Protein AF-A0A8S4G6N5-F1 (afdb_monomer_lite)

pLDDT: mean 89.0, std 8.82, range [39.28, 97.5]

Secondary structure (DSSP, 8-state):
-HHHHHHHHHHHHHHHHHHHHHHHHHHHHHHTT-EEE-TTSS---EEES-THHHHHHHHHHHHHHHHHHHHHHHHH-SSS--HHHHHHHHHHHHHHHHHHHHHHHHHHHT--HHHHHHHHHHHTHHHHHHHHHHT---EEEPPGGGHHHH-SEEE--TT--

Radius of gyration: 21.23 Å; chains: 1; bounding box: 50×46×53 Å

InterPro domains:
  IPR000715 Glycosyl transferase, family 4 [PF00953] (90-150)
  IPR033895 UDP-GlcNAc-dolichyl-phosphate GlcNAc phosphotransferase [PTHR10571] (2-158)

Sequence (161 aa):
MWSILIVFVLSIVAYWFTDGLIPKLRDLFVKAGLFGVDLCKTSKSKVPEAIGVVSGCVFLVTSFLFIPIAFGNGLMDREHFPHNEFAELLAALLSICCMLLLGFADDVLDLRWRYKLLLPTIASLPLLVVYYVNFNSTSFAVPIQLREWLGTSVNIGRFNR

Organism: Plutella xylostella (NCBI:txid51655)

Structure (mmCIF, N/CA/C/O backbone):
data_AF-A0A8S4G6N5-F1
#
_entry.id   AF-A0A8S4G6N5-F1
#
loop_
_atom_site.group_PDB
_atom_site.id
_atom_site.type_symbol
_atom_site.label_atom_id
_atom_site.label_alt_id
_atom_site.label_comp_id
_atom_site.label_asym_id
_atom_site.label_entity_id
_atom_site.label_seq_id
_atom_site.pdbx_PDB_ins_code
_atom_site.Cartn_x
_atom_site.Cartn_y
_atom_site.Cartn_z
_atom_site.occupancy
_atom_site.B_iso_or_equiv
_atom_site.auth_seq_id
_atom_site.auth_comp_id
_atom_site.auth_asym_id
_atom_site.auth_atom_id
_atom_site.pdbx_PDB_model_num
ATOM 1 N N . MET A 1 1 ? 0.601 -16.054 -18.745 1.00 66.06 1 MET A N 1
ATOM 2 C CA . MET A 1 1 ? -0.783 -16.541 -18.514 1.00 66.06 1 MET A CA 1
ATOM 3 C C . MET A 1 1 ? -0.893 -17.367 -17.233 1.00 66.06 1 MET A C 1
ATOM 5 O O . MET A 1 1 ? -1.738 -17.045 -16.412 1.00 66.06 1 MET A O 1
ATOM 9 N N . TRP A 1 2 ? -0.006 -18.345 -16.998 1.00 84.56 2 TRP A N 1
ATOM 10 C CA . TRP A 1 2 ? 0.050 -19.109 -15.736 1.00 84.56 2 TRP A CA 1
ATOM 11 C C . TRP A 1 2 ? 0.243 -18.246 -14.481 1.00 84.56 2 TRP A C 1
ATOM 13 O O . TRP A 1 2 ? -0.469 -18.436 -13.502 1.00 84.56 2 TRP A O 1
ATOM 23 N N . SER A 1 3 ? 1.129 -17.247 -14.531 1.00 85.50 3 SER A N 1
ATOM 24 C CA . SER A 1 3 ? 1.336 -16.289 -13.436 1.00 85.50 3 SER A CA 1
ATOM 25 C C . SER A 1 3 ? 0.051 -15.559 -13.034 1.00 85.50 3 SER A C 1
ATOM 27 O O . SER A 1 3 ? -0.245 -15.452 -11.852 1.00 85.50 3 SER A O 1
ATOM 29 N N . ILE A 1 4 ? -0.756 -15.129 -14.007 1.00 89.00 4 ILE A N 1
ATOM 30 C CA . ILE A 1 4 ? -2.025 -14.423 -13.769 1.00 89.00 4 ILE A CA 1
ATOM 31 C C . ILE A 1 4 ? -3.035 -15.338 -13.068 1.00 89.00 4 ILE A C 1
ATOM 33 O O . ILE A 1 4 ? -3.699 -14.913 -12.127 1.00 89.00 4 ILE A O 1
ATOM 37 N N . LEU A 1 5 ? -3.125 -16.605 -13.488 1.00 93.12 5 LEU A N 1
ATOM 38 C CA . LEU A 1 5 ? -4.003 -17.586 -12.847 1.00 93.12 5 LEU A CA 1
ATOM 39 C C . LEU A 1 5 ? -3.579 -17.843 -11.395 1.00 93.12 5 LEU A C 1
ATOM 41 O O . LEU A 1 5 ? -4.428 -17.898 -10.509 1.00 93.12 5 LEU A O 1
ATOM 45 N N . ILE A 1 6 ? -2.273 -17.937 -11.139 1.00 91.94 6 ILE A N 1
ATOM 46 C CA . ILE A 1 6 ? -1.729 -18.097 -9.785 1.00 91.94 6 ILE A CA 1
ATOM 47 C C . ILE A 1 6 ? -2.061 -16.881 -8.917 1.00 91.94 6 ILE A C 1
ATOM 49 O O . ILE A 1 6 ? -2.545 -17.064 -7.802 1.00 91.94 6 ILE A O 1
ATOM 53 N N . VAL A 1 7 ? -1.864 -15.655 -9.422 1.00 93.62 7 VAL A N 1
ATOM 54 C CA . VAL A 1 7 ? -2.259 -14.429 -8.703 1.00 93.62 7 VAL A CA 1
ATOM 55 C C . VAL A 1 7 ? -3.745 -14.461 -8.384 1.00 93.62 7 VAL A C 1
ATOM 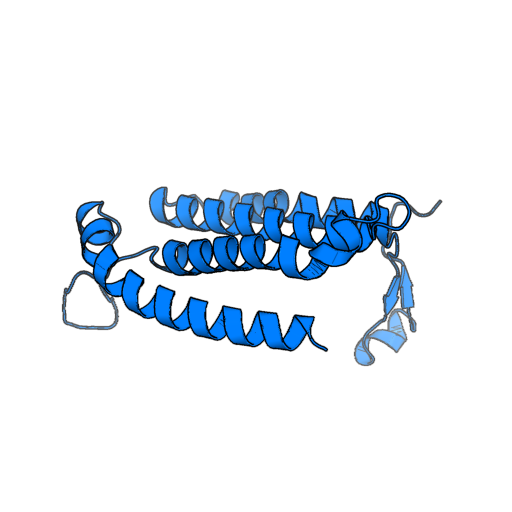57 O O . VAL A 1 7 ? -4.116 -14.214 -7.245 1.00 93.62 7 VAL A O 1
ATOM 60 N N . PHE A 1 8 ? -4.592 -14.819 -9.349 1.00 94.69 8 PHE A N 1
ATOM 61 C CA . PHE A 1 8 ? -6.036 -14.882 -9.147 1.00 94.69 8 PHE A CA 1
ATOM 62 C C . PHE A 1 8 ? -6.426 -15.861 -8.028 1.00 94.69 8 PHE A C 1
ATOM 64 O O . PHE A 1 8 ? -7.189 -15.504 -7.130 1.00 94.69 8 PHE A O 1
ATOM 71 N N . VAL A 1 9 ? -5.853 -17.069 -8.028 1.00 95.62 9 VAL A N 1
ATOM 72 C CA . VAL A 1 9 ? -6.085 -18.065 -6.970 1.00 95.62 9 VAL A CA 1
ATOM 73 C C . VAL A 1 9 ? -5.569 -17.564 -5.618 1.00 95.62 9 VAL A C 1
ATOM 75 O O . VAL A 1 9 ? -6.289 -17.646 -4.623 1.00 95.62 9 VAL A O 1
ATOM 78 N N . LEU A 1 10 ? -4.359 -16.998 -5.572 1.00 95.25 10 LEU A N 1
ATOM 79 C CA . LEU A 1 10 ? -3.790 -16.416 -4.354 1.00 95.25 10 LEU A CA 1
ATOM 80 C C . LEU A 1 10 ? -4.644 -15.262 -3.817 1.00 95.25 10 LEU A C 1
ATOM 82 O O . LEU A 1 10 ? -4.842 -15.176 -2.609 1.00 95.25 10 LEU A O 1
ATOM 86 N N . SER A 1 11 ? -5.197 -14.412 -4.684 1.00 95.69 11 SER A N 1
ATOM 87 C CA . SER A 1 11 ? -6.099 -13.325 -4.294 1.00 95.69 11 SER A CA 1
ATOM 88 C C . SER A 1 11 ? -7.403 -13.845 -3.692 1.00 95.69 11 SER A C 1
ATOM 90 O O . SER A 1 11 ? -7.868 -13.286 -2.700 1.00 95.69 11 SER A O 1
ATOM 92 N N . ILE A 1 12 ? -7.971 -14.933 -4.228 1.00 97.06 12 ILE A N 1
ATOM 93 C CA . ILE A 1 12 ? -9.143 -15.582 -3.621 1.00 97.06 12 ILE A CA 1
ATOM 94 C C . ILE A 1 12 ? -8.784 -16.088 -2.222 1.00 97.06 12 ILE A C 1
ATOM 96 O O . ILE A 1 12 ? -9.483 -15.777 -1.262 1.00 97.06 12 ILE A O 1
ATOM 100 N N . VAL A 1 13 ? -7.675 -16.817 -2.074 1.00 96.56 13 VAL A N 1
ATOM 101 C CA . VAL A 1 13 ? -7.230 -17.327 -0.764 1.00 96.56 13 VAL A CA 1
ATOM 102 C C . VAL A 1 13 ? -6.984 -16.183 0.228 1.00 96.56 13 VAL A C 1
ATOM 104 O O . VAL A 1 13 ? -7.440 -16.249 1.370 1.00 96.56 13 VAL A O 1
ATOM 107 N N . ALA A 1 14 ? -6.327 -15.109 -0.213 1.00 96.75 14 ALA A N 1
ATOM 108 C CA . ALA A 1 14 ? -6.078 -13.914 0.587 1.00 96.75 14 ALA A CA 1
ATOM 109 C C . ALA A 1 14 ? -7.375 -13.228 1.041 1.00 96.75 14 ALA A C 1
ATOM 111 O O . ALA A 1 14 ? -7.449 -12.760 2.179 1.00 96.75 14 ALA A O 1
ATOM 112 N N . TYR A 1 15 ? -8.409 -13.205 0.194 1.00 97.12 15 TYR A N 1
ATOM 113 C CA . TYR A 1 15 ? -9.731 -12.693 0.554 1.00 97.12 15 TYR A CA 1
ATOM 114 C C . TYR A 1 15 ? -10.347 -13.493 1.708 1.00 97.12 15 TYR A C 1
ATOM 116 O O . TYR A 1 15 ? -10.657 -12.910 2.746 1.00 97.12 15 TYR A O 1
ATOM 124 N N . TRP A 1 16 ? -10.439 -14.823 1.580 1.00 97.50 16 TRP A N 1
ATOM 125 C CA . TRP A 1 16 ? -10.984 -15.687 2.640 1.00 97.50 16 TRP A CA 1
ATOM 126 C C . TRP A 1 16 ? -10.196 -15.565 3.947 1.00 97.50 16 TRP A C 1
ATOM 128 O O . TRP A 1 16 ? -10.768 -15.548 5.038 1.00 97.50 16 TRP A O 1
ATOM 138 N N . PHE A 1 17 ? -8.872 -15.450 3.846 1.00 96.44 17 PHE A N 1
ATOM 139 C CA . PHE A 1 17 ? -8.010 -15.272 5.008 1.00 96.44 17 PHE A CA 1
ATOM 140 C C . PHE A 1 17 ? -8.244 -13.921 5.698 1.00 96.44 17 PHE A C 1
ATOM 142 O O . PHE A 1 17 ? -8.341 -13.860 6.923 1.00 96.44 17 PHE A O 1
ATOM 149 N N . THR A 1 18 ? -8.394 -12.846 4.920 1.00 96.62 18 THR A N 1
ATOM 150 C CA . THR A 1 18 ? -8.675 -11.499 5.437 1.00 96.62 18 THR A CA 1
ATOM 151 C C . THR A 1 18 ? -10.044 -11.438 6.113 1.00 96.62 18 THR A C 1
ATOM 153 O O . THR A 1 18 ? -10.139 -10.956 7.243 1.00 96.62 18 THR A O 1
ATOM 156 N N . ASP A 1 19 ? -11.080 -11.986 5.473 1.00 96.56 19 ASP A N 1
ATOM 157 C CA . ASP A 1 19 ? -12.445 -12.039 6.011 1.00 96.56 19 ASP A CA 1
ATOM 158 C C . ASP A 1 19 ? -12.510 -12.807 7.341 1.00 96.56 19 ASP A C 1
ATOM 160 O O . ASP A 1 19 ? -13.139 -12.363 8.299 1.00 96.56 19 ASP A O 1
ATOM 164 N N . GLY A 1 20 ? -11.756 -13.904 7.463 1.00 95.88 20 GLY A N 1
ATOM 165 C CA . GLY A 1 20 ? -11.648 -14.654 8.714 1.00 95.88 20 GLY A CA 1
ATOM 166 C C . GLY A 1 20 ? -10.804 -13.978 9.805 1.00 95.88 20 GLY A C 1
ATOM 167 O O . GLY A 1 20 ? -11.004 -14.266 10.990 1.00 95.88 20 GLY A O 1
ATOM 168 N N . LEU A 1 21 ? -9.849 -13.112 9.446 1.00 95.19 21 LEU A N 1
ATOM 169 C CA . LEU A 1 21 ? -8.949 -12.440 10.393 1.00 95.19 21 LEU A CA 1
ATOM 170 C C . LEU A 1 21 ? -9.538 -11.161 10.987 1.00 95.19 21 LEU A C 1
ATOM 172 O O . LEU A 1 21 ? -9.403 -10.943 12.193 1.00 95.19 21 LEU A O 1
ATOM 176 N N . ILE A 1 22 ? -10.195 -10.330 10.175 1.00 94.88 22 ILE A N 1
ATOM 177 C CA . ILE A 1 22 ? -10.788 -9.054 10.607 1.00 94.88 22 ILE A CA 1
ATOM 178 C C . ILE A 1 22 ? -11.649 -9.195 11.882 1.00 94.88 22 ILE A C 1
ATOM 180 O O . ILE A 1 22 ? -11.383 -8.480 12.854 1.00 94.88 22 ILE A O 1
ATOM 184 N N . PRO A 1 23 ? -12.634 -10.114 11.962 1.00 93.94 23 PRO A N 1
ATOM 185 C CA . PRO A 1 23 ? -13.472 -10.243 13.151 1.00 93.94 23 PRO A CA 1
ATOM 186 C C . PRO A 1 23 ? -12.696 -10.772 14.363 1.00 93.94 23 PRO A C 1
ATOM 188 O O . PRO A 1 23 ? -12.986 -10.364 15.483 1.00 93.94 23 PRO A O 1
ATOM 191 N N . LYS A 1 24 ? -11.686 -11.630 14.159 1.00 94.56 24 LYS A N 1
ATOM 192 C CA . LYS A 1 24 ? -10.855 -12.178 15.249 1.00 94.56 24 LYS A CA 1
ATOM 193 C C . LYS A 1 24 ? -9.949 -11.119 15.872 1.00 94.56 24 LYS A C 1
ATOM 195 O O . LYS A 1 24 ? -9.675 -11.172 17.067 1.00 94.56 24 LYS A O 1
ATOM 200 N N . LEU A 1 25 ? -9.470 -10.176 15.063 1.00 92.81 25 LEU A N 1
ATOM 201 C CA . LEU A 1 25 ? -8.559 -9.126 15.512 1.00 92.81 25 LEU A CA 1
ATOM 202 C C . LEU A 1 25 ? -9.292 -7.889 16.038 1.00 92.81 25 LEU A C 1
ATOM 204 O O . LEU A 1 25 ? -8.701 -7.144 16.814 1.00 92.81 25 LEU A O 1
ATOM 208 N N . ARG A 1 26 ? -10.574 -7.690 15.700 1.00 90.81 26 ARG A N 1
ATOM 209 C CA . ARG A 1 26 ? -11.394 -6.548 16.152 1.00 90.81 26 ARG A CA 1
ATOM 210 C C . ARG A 1 26 ? -11.225 -6.225 17.639 1.00 90.81 26 ARG A C 1
ATOM 212 O O . ARG A 1 26 ? -11.002 -5.068 17.987 1.00 90.81 26 ARG A O 1
ATOM 219 N N . ASP A 1 27 ? -11.324 -7.228 18.507 1.00 91.31 27 ASP A N 1
ATOM 220 C CA . ASP A 1 27 ? -11.272 -7.007 19.956 1.00 91.31 27 ASP A CA 1
ATOM 221 C C . ASP A 1 27 ? -9.902 -6.509 20.425 1.00 91.31 27 ASP A C 1
ATOM 223 O O . ASP A 1 27 ? -9.822 -5.782 21.415 1.00 91.31 27 ASP A O 1
ATOM 227 N N . LEU A 1 28 ? -8.822 -6.859 19.719 1.00 92.19 28 LEU A N 1
ATOM 228 C CA . LEU A 1 28 ? -7.475 -6.372 20.023 1.00 92.19 28 LEU A CA 1
ATOM 229 C C . LEU A 1 28 ? -7.349 -4.877 19.725 1.00 92.19 28 LEU A C 1
ATOM 231 O O . LEU A 1 28 ? -6.828 -4.148 20.563 1.00 92.19 28 LEU A O 1
ATOM 235 N N . PHE A 1 29 ? -7.882 -4.411 18.592 1.00 92.06 29 PHE A N 1
ATOM 236 C CA . PHE A 1 29 ? -7.871 -2.985 18.233 1.00 92.06 29 PHE A CA 1
ATOM 237 C C . PHE A 1 29 ? -8.689 -2.156 19.227 1.00 92.06 29 PHE A C 1
ATOM 239 O O . PHE A 1 29 ? -8.207 -1.150 19.743 1.00 92.06 29 PHE A O 1
ATOM 246 N N . VAL A 1 30 ? -9.878 -2.640 19.604 1.00 91.56 30 VAL A N 1
ATOM 247 C CA . VAL A 1 30 ? -10.707 -1.969 20.619 1.00 91.56 30 VAL A CA 1
ATOM 248 C C . VAL A 1 30 ? -10.002 -1.926 21.981 1.00 91.56 30 VAL A C 1
ATOM 250 O O . VAL A 1 30 ? -10.054 -0.899 22.659 1.00 91.56 30 VAL A O 1
ATOM 253 N N . LYS A 1 31 ? -9.319 -3.008 22.386 1.00 92.19 31 LYS A N 1
ATOM 254 C CA . LYS A 1 31 ? -8.523 -3.052 23.628 1.00 92.19 31 LYS A CA 1
ATOM 255 C C . LYS A 1 31 ? -7.307 -2.126 23.587 1.00 92.19 31 LYS A C 1
ATOM 257 O O . LYS A 1 31 ? -6.963 -1.558 24.617 1.00 92.19 31 LYS A O 1
ATOM 262 N N . ALA A 1 32 ? -6.688 -1.960 22.421 1.00 90.19 32 ALA A N 1
ATOM 263 C CA . ALA A 1 32 ? -5.561 -1.054 22.207 1.00 90.19 32 ALA A CA 1
ATOM 264 C C . ALA A 1 32 ? -5.966 0.431 22.176 1.00 90.19 32 ALA A C 1
ATOM 266 O O . ALA A 1 32 ? -5.103 1.293 22.056 1.00 90.19 32 ALA A O 1
ATOM 267 N N . GLY A 1 33 ? -7.263 0.743 22.283 1.00 89.69 33 GLY A N 1
ATOM 268 C CA . GLY A 1 33 ? -7.767 2.113 22.198 1.00 89.69 33 GLY A CA 1
ATOM 269 C C . GLY A 1 33 ? -7.959 2.622 20.768 1.00 89.69 33 GLY A C 1
ATOM 270 O O . GLY A 1 33 ? -8.409 3.747 20.600 1.00 89.69 33 GLY A O 1
ATOM 271 N N . LEU A 1 34 ? -7.691 1.790 19.756 1.00 90.69 34 LEU A N 1
ATOM 272 C CA . LEU A 1 34 ? -7.903 2.097 18.341 1.00 90.69 34 LEU A CA 1
ATOM 273 C C . LEU A 1 34 ? -9.360 1.809 17.975 1.00 90.69 34 LEU A C 1
ATOM 275 O O . LEU A 1 34 ? -9.700 0.750 17.434 1.00 90.69 34 LEU A O 1
ATOM 279 N N . PHE A 1 35 ? -10.249 2.723 18.350 1.00 92.81 35 PHE A N 1
ATOM 280 C CA . PHE A 1 35 ? -11.664 2.638 18.017 1.00 92.81 35 PHE A CA 1
ATOM 281 C C . PHE A 1 35 ? -12.287 4.020 17.813 1.00 92.81 35 PHE A C 1
ATOM 283 O O . PHE A 1 35 ? -12.037 4.952 18.574 1.00 92.81 35 PHE A O 1
ATOM 290 N N . GLY A 1 36 ? -13.216 4.090 16.866 1.00 90.94 36 GLY A N 1
ATOM 291 C CA . GLY A 1 36 ? -14.072 5.242 16.619 1.00 90.94 36 GLY A CA 1
ATOM 292 C C . GLY A 1 36 ? -15.526 4.983 17.015 1.00 90.94 36 GLY A C 1
ATOM 293 O O . GLY A 1 36 ? -15.955 3.846 17.252 1.00 90.94 36 GLY A O 1
ATOM 294 N N . VAL A 1 37 ? -16.312 6.057 17.076 1.00 92.31 37 VAL A N 1
ATOM 295 C CA . VAL A 1 37 ? -17.778 5.995 17.143 1.00 92.31 37 VAL A CA 1
ATOM 296 C C . VAL A 1 37 ? -18.325 6.475 15.807 1.00 92.31 37 VAL A C 1
ATOM 298 O O . VAL A 1 37 ? -17.884 7.492 15.281 1.00 92.31 37 VAL A O 1
ATOM 301 N N . ASP A 1 38 ? -19.298 5.749 15.267 1.00 92.12 38 ASP A N 1
ATOM 302 C CA . ASP A 1 38 ? -19.984 6.142 14.039 1.00 92.12 38 ASP A CA 1
ATOM 303 C C . ASP A 1 38 ? -20.797 7.427 14.282 1.00 92.12 38 ASP A C 1
ATOM 305 O O . ASP A 1 38 ? -21.842 7.400 14.933 1.00 92.12 38 ASP A O 1
ATOM 309 N N . LEU A 1 39 ? -20.299 8.561 13.776 1.00 91.00 39 LEU A N 1
ATOM 310 C CA . LEU A 1 39 ? -20.910 9.885 13.953 1.00 91.00 39 LEU A CA 1
ATOM 311 C C . LEU A 1 39 ? -22.258 10.023 13.229 1.00 91.00 39 LEU A C 1
ATOM 313 O O . LEU A 1 39 ? -23.048 10.904 13.567 1.00 91.00 39 LEU A O 1
ATOM 317 N N . CYS A 1 40 ? -22.531 9.162 12.247 1.00 92.81 40 CYS A N 1
ATOM 318 C CA . CYS A 1 40 ? -23.764 9.185 11.465 1.00 92.81 40 CYS A CA 1
ATOM 319 C C . CYS A 1 40 ? -24.876 8.325 12.085 1.00 92.81 40 CYS A C 1
ATOM 321 O O . CYS A 1 40 ? -25.981 8.278 11.541 1.00 92.81 40 CYS A O 1
ATOM 323 N N . LYS A 1 41 ? -24.618 7.646 13.210 1.00 92.19 41 LYS A N 1
ATOM 324 C CA . LYS A 1 41 ? -25.601 6.802 13.900 1.00 92.19 41 LYS A CA 1
ATOM 325 C C . LYS A 1 41 ? -25.823 7.263 15.334 1.00 92.19 41 LYS A C 1
ATOM 327 O O . LYS A 1 41 ? -24.911 7.672 16.040 1.00 92.19 41 LYS A O 1
ATOM 332 N N . THR A 1 42 ? -27.058 7.114 15.811 1.00 90.00 42 THR A N 1
ATOM 333 C CA . THR A 1 42 ? -27.412 7.389 17.215 1.00 90.00 42 THR A CA 1
ATOM 334 C C . THR A 1 42 ? -26.771 6.377 18.176 1.00 90.00 42 THR A C 1
ATOM 336 O O . THR A 1 42 ? -26.572 6.665 19.356 1.00 90.00 42 THR A O 1
ATOM 339 N N . SER A 1 43 ? -26.430 5.182 17.682 1.00 90.12 43 SER A N 1
ATOM 340 C CA . SER A 1 43 ? -25.753 4.143 18.455 1.00 90.12 43 SER A CA 1
ATOM 341 C C . SER A 1 43 ? -24.301 4.524 18.749 1.00 90.12 43 SER A C 1
ATOM 343 O O . SER A 1 43 ? -23.491 4.639 17.834 1.00 90.12 43 SER A O 1
ATOM 345 N N . LYS A 1 44 ? -23.926 4.598 20.030 1.00 86.12 44 LYS A N 1
ATOM 346 C CA . LYS A 1 44 ? -22.539 4.853 20.465 1.00 86.12 44 LYS A CA 1
ATOM 347 C C . LYS A 1 44 ? -21.676 3.583 20.532 1.00 86.12 44 LYS A C 1
ATOM 349 O O . LYS A 1 44 ? -20.851 3.432 21.432 1.00 86.12 44 LYS A O 1
ATOM 354 N N . SER A 1 45 ? -21.897 2.629 19.626 1.00 89.75 45 SER A N 1
ATOM 355 C CA . SER A 1 45 ? -21.112 1.391 19.587 1.00 89.75 45 SER A CA 1
ATOM 356 C C . SER A 1 45 ? -19.684 1.678 19.129 1.00 89.75 45 SER A C 1
ATOM 358 O O . SER A 1 45 ? -19.492 2.353 18.120 1.00 89.75 45 SER A O 1
ATOM 360 N N . LYS A 1 46 ? -18.694 1.122 19.835 1.00 90.25 46 LYS A N 1
ATOM 361 C CA . LYS A 1 46 ? -17.282 1.224 19.452 1.00 90.25 46 LYS A CA 1
ATOM 362 C C . LYS A 1 46 ? -17.003 0.371 18.215 1.00 90.25 46 LYS A C 1
ATOM 364 O O . LYS A 1 46 ? -17.275 -0.839 18.210 1.00 90.25 46 LYS A O 1
ATOM 369 N N . VAL A 1 47 ? -16.445 0.998 17.189 1.00 91.12 47 VAL A N 1
ATOM 370 C CA . VAL A 1 47 ? -16.012 0.348 15.952 1.00 91.12 47 VAL A CA 1
ATOM 371 C C . VAL A 1 47 ? -14.485 0.386 15.918 1.00 91.12 47 VAL A C 1
ATOM 373 O O . VAL A 1 47 ? -13.925 1.460 16.107 1.00 91.12 47 VAL A O 1
ATOM 376 N N . PRO A 1 48 ? -13.802 -0.756 15.740 1.00 92.88 48 PRO A N 1
ATOM 377 C CA . PRO A 1 48 ? -12.343 -0.781 15.639 1.00 92.88 48 PRO A CA 1
ATOM 378 C C . PRO A 1 48 ? -11.856 0.098 14.480 1.00 92.88 48 PRO A C 1
ATOM 380 O O . PRO A 1 48 ? -12.406 0.048 13.379 1.00 92.88 48 PRO A O 1
ATOM 383 N N . GLU A 1 49 ? -10.817 0.878 14.741 1.00 89.44 49 GLU A N 1
ATOM 384 C CA . GLU A 1 49 ? -10.164 1.760 13.774 1.00 89.44 49 GLU A CA 1
ATOM 385 C C . GLU A 1 49 ? -8.879 1.108 13.237 1.00 89.44 49 GLU A C 1
ATOM 387 O O . GLU A 1 49 ? -8.439 0.083 13.760 1.00 89.44 49 GLU A O 1
ATOM 392 N N . ALA A 1 50 ? -8.313 1.639 12.150 1.00 90.69 50 ALA A N 1
ATOM 393 C CA . ALA A 1 50 ? -7.071 1.158 11.531 1.00 90.69 50 ALA A CA 1
ATOM 394 C C . ALA A 1 50 ? -7.051 -0.327 11.082 1.00 90.69 50 ALA A C 1
ATOM 396 O O . ALA A 1 50 ? -5.989 -0.878 10.789 1.00 90.69 50 ALA A O 1
ATOM 397 N N . ILE A 1 51 ? -8.208 -0.998 10.952 1.00 93.75 51 ILE A N 1
ATOM 398 C CA . ILE A 1 51 ? -8.298 -2.410 10.507 1.00 93.75 51 ILE A CA 1
ATOM 399 C C . ILE A 1 51 ? -7.711 -2.638 9.106 1.00 93.75 51 ILE A C 1
ATOM 401 O O . ILE A 1 51 ? -7.306 -3.757 8.780 1.00 93.75 51 ILE A O 1
ATOM 405 N N . GLY A 1 52 ? -7.594 -1.584 8.291 1.00 93.88 52 GLY A N 1
ATOM 406 C CA . GLY A 1 52 ? -6.932 -1.638 6.987 1.00 93.88 52 GLY A CA 1
ATOM 407 C C . GLY A 1 52 ? -5.529 -2.256 7.046 1.00 93.88 52 GLY A C 1
ATOM 408 O O . GLY A 1 52 ? -5.154 -2.977 6.118 1.00 93.88 52 GLY A O 1
ATOM 409 N N . VAL A 1 53 ? -4.806 -2.098 8.165 1.00 94.81 53 VAL A N 1
ATOM 410 C CA . VAL A 1 53 ? -3.483 -2.714 8.371 1.00 94.81 53 VAL A CA 1
ATOM 411 C C . VAL A 1 53 ? -3.521 -4.242 8.258 1.00 94.81 53 VAL A C 1
ATOM 413 O O . VAL A 1 53 ? -2.593 -4.837 7.720 1.00 94.81 53 VAL A O 1
ATOM 416 N N . VAL A 1 54 ? -4.615 -4.891 8.677 1.00 95.12 54 VAL A N 1
ATOM 417 C CA . VAL A 1 54 ? -4.779 -6.350 8.573 1.00 95.12 54 VAL A CA 1
ATOM 418 C C . VAL A 1 54 ? -4.827 -6.762 7.106 1.00 95.12 54 VAL A C 1
ATOM 420 O O . VAL A 1 54 ? -4.058 -7.622 6.681 1.00 95.12 54 VAL A O 1
ATOM 423 N N . SER A 1 55 ? -5.682 -6.108 6.316 1.00 95.94 55 SER A N 1
ATOM 424 C CA . SER A 1 55 ? -5.792 -6.379 4.878 1.00 95.94 55 SER A CA 1
ATOM 425 C C . SER A 1 55 ? -4.496 -6.059 4.125 1.00 95.94 55 SER A C 1
ATOM 427 O O . SER A 1 55 ? -4.082 -6.819 3.252 1.00 95.94 55 SER A O 1
ATOM 429 N N . GLY A 1 56 ? -3.800 -4.990 4.521 1.00 96.31 56 GLY A N 1
ATOM 430 C CA . GLY A 1 56 ? -2.509 -4.614 3.960 1.00 96.31 56 GLY A CA 1
ATOM 431 C C . GLY A 1 56 ? -1.400 -5.616 4.268 1.00 96.31 56 GLY A C 1
ATOM 432 O O . GLY A 1 56 ? -0.644 -5.990 3.374 1.00 96.31 56 GLY A O 1
ATOM 433 N N . CYS A 1 57 ? -1.327 -6.122 5.500 1.00 95.81 57 CYS A N 1
ATOM 434 C CA . CYS A 1 57 ? -0.384 -7.181 5.854 1.00 95.81 57 CYS A CA 1
ATOM 435 C C . CYS A 1 57 ? -0.662 -8.466 5.067 1.00 95.81 57 CYS A C 1
ATOM 437 O O . CYS A 1 57 ? 0.278 -9.082 4.565 1.00 95.81 57 CYS A O 1
ATOM 439 N N . VAL A 1 58 ? -1.932 -8.856 4.900 1.00 96.88 58 VAL A N 1
ATOM 440 C CA . VAL A 1 58 ? -2.289 -10.018 4.070 1.00 96.88 58 VAL A CA 1
ATOM 441 C C . VAL A 1 58 ? -1.884 -9.792 2.611 1.00 96.88 58 VAL A C 1
ATOM 443 O O . VAL A 1 58 ? -1.319 -10.697 1.995 1.00 96.88 58 VAL A O 1
ATOM 446 N N . PHE A 1 59 ? -2.090 -8.589 2.070 1.00 96.75 59 PHE A N 1
ATOM 447 C CA . PHE A 1 59 ? -1.622 -8.217 0.733 1.00 96.75 59 PHE A CA 1
ATOM 448 C C . PHE A 1 59 ? -0.096 -8.346 0.590 1.00 96.75 59 PHE A C 1
ATOM 450 O O . PHE A 1 59 ? 0.377 -8.949 -0.378 1.00 96.75 59 PHE A O 1
ATOM 457 N N . LEU A 1 60 ? 0.679 -7.838 1.556 1.00 96.50 60 LEU A N 1
ATOM 458 C CA . LEU A 1 60 ? 2.144 -7.920 1.535 1.00 96.50 60 LEU A CA 1
ATOM 459 C C . LEU A 1 60 ? 2.628 -9.369 1.621 1.00 96.50 60 LEU A C 1
ATOM 461 O O . LEU A 1 60 ? 3.453 -9.781 0.811 1.00 96.50 60 LEU A O 1
ATOM 465 N N . VAL A 1 61 ? 2.077 -10.164 2.543 1.00 95.75 61 VAL A N 1
ATOM 466 C CA . VAL A 1 61 ? 2.413 -11.591 2.678 1.00 95.75 61 VAL A CA 1
ATOM 467 C C . VAL A 1 61 ? 2.094 -12.341 1.386 1.00 95.75 61 VAL A C 1
ATOM 469 O O . VAL A 1 61 ? 2.939 -13.073 0.877 1.00 95.75 61 VAL A O 1
ATOM 472 N N . THR A 1 62 ? 0.912 -12.117 0.813 1.00 95.69 62 THR A N 1
ATOM 473 C CA . THR A 1 62 ? 0.503 -12.750 -0.450 1.00 95.69 62 THR A CA 1
ATOM 474 C C . THR A 1 62 ? 1.435 -12.358 -1.596 1.00 95.69 62 THR A C 1
ATOM 476 O O . THR A 1 62 ? 1.846 -13.214 -2.377 1.00 95.69 62 THR A O 1
ATOM 479 N N . SER A 1 63 ? 1.830 -11.087 -1.667 1.00 94.50 63 SER A N 1
ATOM 480 C CA . SER A 1 63 ? 2.770 -10.602 -2.679 1.00 94.50 63 SER A CA 1
ATOM 481 C C . SER A 1 63 ? 4.165 -11.202 -2.501 1.00 94.50 63 SER A C 1
ATOM 483 O O . SER A 1 63 ? 4.767 -11.632 -3.481 1.00 94.50 63 SER A O 1
ATOM 485 N N . PHE A 1 64 ? 4.667 -11.319 -1.268 1.00 93.38 64 PHE A N 1
ATOM 486 C CA . PHE A 1 64 ? 5.950 -11.974 -0.998 1.00 93.38 64 PHE A CA 1
ATOM 487 C C . PHE A 1 64 ? 5.933 -13.465 -1.335 1.00 93.38 64 PHE A C 1
ATOM 489 O O . PHE A 1 64 ? 6.922 -13.970 -1.857 1.00 93.38 64 PHE A O 1
ATOM 496 N N . LEU A 1 65 ? 4.817 -14.159 -1.098 1.00 92.56 65 LEU A N 1
ATOM 497 C CA . LEU A 1 65 ? 4.638 -15.550 -1.527 1.00 92.56 65 LEU A CA 1
ATOM 498 C C . LEU A 1 65 ? 4.559 -15.677 -3.054 1.00 92.56 65 LEU A C 1
ATOM 500 O O . LEU A 1 65 ? 4.992 -16.686 -3.607 1.00 92.56 65 LEU A O 1
ATOM 504 N N . PHE A 1 66 ? 4.045 -14.657 -3.742 1.00 92.56 66 PHE A N 1
ATOM 505 C CA . PHE A 1 66 ? 3.965 -14.640 -5.199 1.00 92.56 66 PHE A CA 1
ATOM 506 C C . PHE A 1 66 ? 5.334 -14.466 -5.876 1.00 92.56 66 PHE A C 1
ATOM 508 O O . PHE A 1 66 ? 5.572 -15.103 -6.899 1.00 92.56 66 PHE A O 1
ATOM 515 N N . ILE A 1 67 ? 6.254 -13.677 -5.308 1.00 91.25 67 ILE A N 1
ATOM 516 C CA . ILE A 1 67 ? 7.596 -13.427 -5.877 1.00 91.25 67 ILE A CA 1
ATOM 517 C C . ILE A 1 67 ? 8.338 -14.717 -6.289 1.00 91.25 67 ILE A C 1
ATOM 519 O O . ILE A 1 67 ? 8.689 -14.841 -7.465 1.00 91.25 67 ILE A O 1
ATOM 523 N N . PRO A 1 68 ? 8.588 -15.696 -5.396 1.00 88.19 68 PRO A N 1
ATOM 524 C CA . PRO A 1 68 ? 9.326 -16.902 -5.764 1.00 88.19 68 PRO A CA 1
ATOM 525 C C . PRO A 1 68 ? 8.558 -17.777 -6.757 1.00 88.19 68 PRO A C 1
ATOM 527 O O . PRO A 1 68 ? 9.177 -18.538 -7.488 1.00 88.19 68 PRO A O 1
ATOM 530 N N . ILE A 1 69 ? 7.229 -17.670 -6.823 1.00 87.62 69 ILE A N 1
ATOM 531 C CA . ILE A 1 69 ? 6.421 -18.411 -7.797 1.00 87.62 69 ILE A CA 1
ATOM 532 C C . ILE A 1 69 ? 6.511 -17.753 -9.181 1.00 87.62 69 ILE A C 1
ATOM 534 O O . ILE A 1 69 ? 6.619 -18.446 -10.191 1.00 87.62 69 ILE A O 1
ATOM 538 N N . ALA A 1 70 ? 6.504 -16.420 -9.234 1.00 86.69 70 ALA A N 1
ATOM 539 C CA . ALA A 1 70 ? 6.605 -15.648 -10.468 1.00 86.69 70 ALA A CA 1
ATOM 540 C C . ALA A 1 70 ? 7.995 -15.759 -11.110 1.00 86.69 70 ALA A C 1
ATOM 542 O O . ALA A 1 70 ? 8.101 -15.961 -12.318 1.00 86.69 70 ALA A O 1
ATOM 543 N N . PHE A 1 71 ? 9.048 -15.673 -10.294 1.00 85.25 71 PHE A N 1
ATOM 544 C CA . PHE A 1 71 ? 10.439 -15.683 -10.752 1.00 85.25 71 PHE A CA 1
ATOM 545 C C . PHE A 1 71 ? 11.138 -17.039 -10.565 1.00 85.25 71 PHE A C 1
ATOM 547 O O . PHE A 1 71 ? 12.302 -17.165 -10.922 1.00 85.25 71 PHE A O 1
ATOM 554 N N . GLY A 1 72 ? 10.459 -18.064 -10.038 1.00 74.94 72 GLY A N 1
ATOM 555 C CA . GLY A 1 72 ? 11.056 -19.339 -9.608 1.00 74.94 72 GLY A CA 1
ATOM 556 C C . GLY A 1 72 ? 11.910 -20.049 -10.654 1.00 74.94 72 GLY A C 1
ATOM 557 O O . GLY A 1 72 ? 13.023 -20.471 -10.351 1.00 74.94 72 GLY A O 1
ATOM 558 N N . ASN A 1 73 ? 11.438 -20.110 -11.900 1.00 70.94 73 ASN A N 1
ATOM 559 C CA . ASN A 1 73 ? 12.212 -20.696 -12.999 1.00 70.94 73 ASN A CA 1
ATOM 560 C C . ASN A 1 73 ? 13.450 -19.850 -13.349 1.00 70.94 73 ASN A C 1
ATOM 562 O O . ASN A 1 73 ? 14.491 -20.403 -13.684 1.00 70.94 73 ASN A O 1
ATOM 566 N N . GLY A 1 74 ? 13.357 -18.522 -13.224 1.00 68.25 74 GLY A N 1
ATOM 567 C CA . GLY A 1 74 ? 14.480 -17.602 -13.421 1.00 68.25 74 GLY A CA 1
ATOM 568 C C . GLY A 1 74 ? 15.466 -17.588 -12.250 1.00 68.25 74 GLY A C 1
ATOM 569 O O . GLY A 1 74 ? 16.646 -17.358 -12.456 1.00 68.25 74 GLY A O 1
ATOM 570 N N . LEU A 1 75 ? 15.031 -17.888 -11.021 1.00 67.38 75 LEU A N 1
ATOM 571 C CA . LEU A 1 75 ? 15.921 -17.971 -9.852 1.00 67.38 75 LEU A CA 1
ATOM 572 C C . LEU A 1 75 ? 16.933 -19.125 -9.957 1.00 67.38 75 LEU A C 1
ATOM 574 O O . LEU A 1 75 ? 17.979 -19.079 -9.305 1.00 67.38 75 LEU A O 1
ATOM 578 N N . MET A 1 76 ? 16.627 -20.155 -10.753 1.00 69.44 76 MET A N 1
ATOM 579 C CA . MET A 1 76 ? 17.536 -21.277 -11.003 1.00 69.44 76 MET A CA 1
ATOM 580 C C . MET A 1 76 ? 18.582 -20.968 -12.082 1.00 69.44 76 MET A C 1
ATOM 582 O O . MET A 1 76 ? 19.690 -21.494 -11.996 1.00 69.44 76 MET A O 1
ATOM 586 N N . ASP A 1 77 ? 18.270 -20.094 -13.044 1.00 75.88 77 ASP A N 1
ATOM 587 C CA . ASP A 1 77 ? 19.201 -19.649 -14.085 1.00 75.88 77 ASP A CA 1
ATOM 588 C C . ASP A 1 77 ? 19.737 -18.243 -13.777 1.00 75.88 77 ASP A C 1
ATOM 590 O O . ASP A 1 77 ? 19.130 -17.221 -14.099 1.00 75.88 77 ASP A O 1
ATOM 594 N N . ARG A 1 78 ? 20.897 -18.195 -13.114 1.00 73.25 78 ARG A N 1
ATOM 595 C CA . ARG A 1 78 ? 21.495 -16.936 -12.648 1.00 73.25 78 ARG A CA 1
ATOM 596 C C . ARG A 1 78 ? 22.002 -16.037 -13.773 1.00 73.25 78 ARG A C 1
ATOM 598 O O . ARG A 1 78 ? 22.208 -14.856 -13.510 1.00 73.25 78 ARG A O 1
ATOM 605 N N . GLU A 1 79 ? 22.225 -16.559 -14.977 1.00 73.38 79 GLU A N 1
ATOM 606 C CA . GLU A 1 79 ? 22.794 -15.759 -16.068 1.00 73.38 79 GLU A CA 1
ATOM 607 C C . GLU A 1 79 ? 21.743 -14.913 -16.798 1.00 73.38 79 GLU A C 1
ATOM 609 O O . GLU A 1 79 ? 22.056 -13.816 -17.255 1.00 73.38 79 GLU A O 1
ATOM 614 N N . HIS A 1 80 ? 20.486 -15.365 -16.845 1.00 77.31 80 HIS A N 1
ATOM 615 C CA . HIS A 1 80 ? 19.400 -14.688 -17.569 1.00 77.31 80 HIS A CA 1
ATOM 616 C C . HIS A 1 80 ? 18.289 -14.163 -16.651 1.00 77.31 80 HIS A C 1
ATOM 618 O O . HIS A 1 80 ? 17.138 -14.015 -17.071 1.00 77.31 80 HIS A O 1
ATOM 624 N N . PHE A 1 81 ? 18.603 -13.876 -15.386 1.00 83.50 81 PHE A N 1
ATOM 625 C CA . PHE A 1 81 ? 17.599 -13.396 -14.442 1.00 83.50 81 PHE A CA 1
ATOM 626 C C . PHE A 1 81 ? 17.084 -11.989 -14.826 1.00 83.50 81 PHE A C 1
ATOM 628 O O . PHE A 1 81 ? 17.885 -11.068 -15.013 1.00 83.50 81 PHE A O 1
ATOM 635 N N . PRO A 1 82 ? 15.756 -11.766 -14.904 1.00 86.88 82 PRO A N 1
ATOM 636 C CA . PRO A 1 82 ? 15.172 -10.469 -15.251 1.00 86.88 82 PRO A CA 1
ATOM 637 C C . PRO A 1 82 ? 15.266 -9.477 -14.078 1.00 86.88 82 PRO A C 1
ATOM 639 O O . PRO A 1 82 ? 14.297 -9.217 -13.361 1.00 86.88 82 PRO A O 1
ATOM 642 N N . HIS A 1 83 ? 16.452 -8.897 -13.883 1.00 86.75 83 HIS A N 1
ATOM 643 C CA . HIS A 1 83 ? 16.736 -7.971 -12.782 1.00 86.75 83 HIS A CA 1
ATOM 644 C C . HIS A 1 83 ? 15.843 -6.721 -12.784 1.00 86.75 83 HIS A C 1
ATOM 646 O O . HIS A 1 83 ? 15.471 -6.251 -11.710 1.00 86.75 83 HIS A O 1
ATOM 652 N N . ASN A 1 84 ? 15.468 -6.209 -13.961 1.00 89.38 84 ASN A N 1
ATOM 653 C CA . ASN A 1 84 ? 14.662 -4.990 -14.081 1.00 89.38 84 ASN A CA 1
ATOM 654 C C . ASN A 1 84 ? 13.240 -5.195 -13.539 1.00 89.38 84 ASN A C 1
ATOM 656 O O . ASN A 1 84 ? 12.825 -4.469 -12.638 1.00 89.38 84 ASN A O 1
ATOM 660 N N . GLU A 1 85 ? 12.533 -6.232 -14.005 1.00 89.44 85 GLU A N 1
ATOM 661 C CA . GLU A 1 85 ? 11.168 -6.549 -13.551 1.00 89.44 85 GLU A CA 1
ATOM 662 C C . GLU A 1 85 ? 11.131 -6.905 -12.060 1.00 89.44 85 GLU A C 1
ATOM 664 O O . GLU A 1 85 ? 10.210 -6.532 -11.328 1.00 89.44 85 GLU A O 1
ATOM 669 N N . PHE A 1 86 ? 12.160 -7.608 -11.582 1.00 90.69 86 PHE A N 1
ATOM 670 C CA . PHE A 1 86 ? 12.283 -7.939 -10.170 1.00 90.69 86 PHE A CA 1
ATOM 671 C C . PHE A 1 86 ? 12.499 -6.690 -9.303 1.00 90.69 86 PHE A C 1
ATOM 673 O O . PHE A 1 86 ? 11.846 -6.537 -8.267 1.00 90.69 86 PHE A O 1
ATOM 680 N N . ALA A 1 87 ? 13.376 -5.774 -9.730 1.00 92.06 87 ALA A N 1
ATOM 681 C CA . ALA A 1 87 ? 13.608 -4.506 -9.042 1.00 92.06 87 ALA A CA 1
ATOM 682 C C . ALA A 1 87 ? 12.351 -3.620 -9.032 1.00 92.06 87 ALA A C 1
ATOM 684 O O . ALA A 1 87 ? 12.044 -3.016 -8.004 1.00 92.06 87 ALA A O 1
ATOM 685 N N . GLU A 1 88 ? 11.593 -3.589 -10.131 1.00 92.62 88 GLU A N 1
ATOM 686 C CA . GLU A 1 88 ? 10.303 -2.890 -10.224 1.00 92.62 88 GLU A CA 1
ATOM 687 C C . GLU A 1 88 ? 9.292 -3.424 -9.214 1.00 92.62 88 GLU A C 1
ATOM 689 O O . GLU A 1 88 ? 8.704 -2.645 -8.457 1.00 92.62 88 GLU A O 1
ATOM 694 N N . LEU A 1 89 ? 9.134 -4.749 -9.140 1.00 93.31 89 LEU A N 1
ATOM 695 C CA . LEU A 1 89 ? 8.212 -5.370 -8.194 1.00 93.31 89 LEU A CA 1
ATOM 696 C C . LEU A 1 89 ? 8.619 -5.097 -6.740 1.00 93.31 89 LEU A C 1
ATOM 698 O O . LEU A 1 89 ? 7.769 -4.750 -5.916 1.00 93.31 89 LEU A O 1
ATOM 702 N N . LEU A 1 90 ? 9.908 -5.220 -6.414 1.00 94.25 90 LEU A N 1
ATOM 703 C CA . LEU A 1 90 ? 10.404 -4.947 -5.064 1.00 94.25 90 LEU A CA 1
ATOM 704 C C . LEU A 1 90 ? 10.258 -3.475 -4.674 1.00 94.25 90 LEU A C 1
ATOM 706 O O . LEU A 1 90 ? 9.867 -3.189 -3.543 1.00 94.25 90 LEU A O 1
ATOM 710 N N . ALA A 1 91 ? 10.535 -2.540 -5.583 1.00 95.31 91 ALA A N 1
ATOM 711 C CA . ALA A 1 91 ? 10.374 -1.116 -5.310 1.00 95.31 91 ALA A CA 1
ATOM 712 C C . ALA A 1 91 ? 8.907 -0.726 -5.120 1.00 95.31 91 ALA A C 1
ATOM 714 O O . ALA A 1 91 ? 8.596 0.047 -4.209 1.00 95.31 91 ALA A O 1
ATOM 715 N N . ALA A 1 92 ? 8.000 -1.301 -5.916 1.00 95.44 92 ALA A N 1
ATOM 716 C CA . ALA A 1 92 ? 6.565 -1.128 -5.726 1.00 95.44 92 ALA A CA 1
ATOM 717 C C . ALA A 1 92 ? 6.115 -1.668 -4.357 1.00 95.44 92 ALA A C 1
ATOM 719 O O . ALA A 1 92 ? 5.440 -0.959 -3.610 1.00 95.44 92 ALA A O 1
ATOM 720 N N . LEU A 1 93 ? 6.541 -2.879 -3.980 1.00 95.81 93 LEU A N 1
ATOM 721 C CA . LEU A 1 93 ? 6.202 -3.470 -2.680 1.00 95.81 93 LEU A CA 1
ATOM 722 C C . LEU A 1 93 ? 6.792 -2.696 -1.504 1.00 95.81 93 LEU A C 1
ATOM 724 O O . LEU A 1 93 ? 6.109 -2.521 -0.496 1.00 95.81 93 LEU A O 1
ATOM 728 N N . LEU A 1 94 ? 8.023 -2.198 -1.627 1.00 95.62 94 LEU A N 1
ATOM 729 C CA . LEU A 1 94 ? 8.642 -1.354 -0.609 1.00 95.62 94 LEU A CA 1
ATOM 730 C C . LEU A 1 94 ? 7.854 -0.053 -0.431 1.00 95.62 94 LEU A C 1
ATOM 732 O O . LEU A 1 94 ? 7.554 0.323 0.699 1.00 95.62 94 LEU A O 1
ATOM 736 N N . SER A 1 95 ? 7.460 0.594 -1.530 1.00 95.81 95 SER A N 1
ATOM 737 C CA . SER A 1 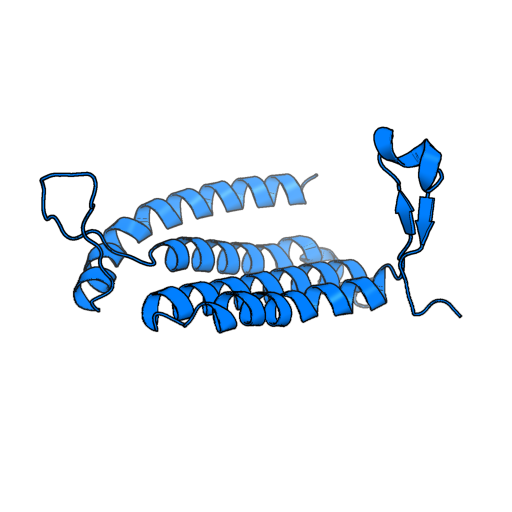95 ? 6.651 1.814 -1.481 1.00 95.81 95 SER A CA 1
ATOM 738 C C . SER A 1 95 ? 5.283 1.572 -0.829 1.00 95.81 95 SER A C 1
ATOM 740 O O . SER A 1 95 ? 4.883 2.323 0.063 1.00 95.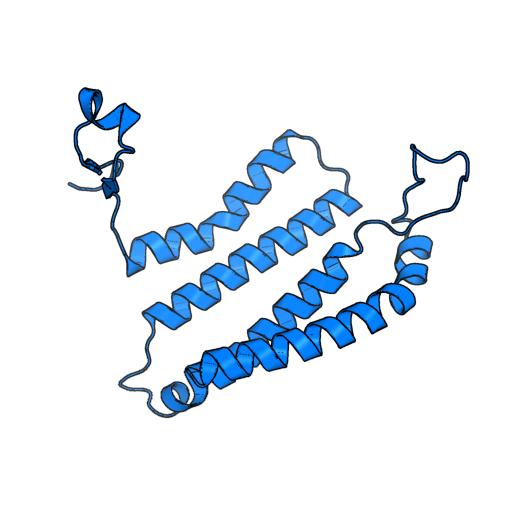81 95 SER A O 1
ATOM 742 N N . ILE A 1 96 ? 4.603 0.475 -1.188 1.00 96.06 96 ILE A N 1
ATOM 743 C CA . ILE A 1 96 ? 3.322 0.084 -0.577 1.00 96.06 96 ILE A CA 1
ATOM 744 C C . ILE A 1 96 ? 3.497 -0.242 0.911 1.00 96.06 96 ILE A C 1
ATOM 746 O O . ILE A 1 96 ? 2.690 0.197 1.726 1.00 96.06 96 ILE A O 1
ATOM 750 N N . CYS A 1 97 ? 4.554 -0.965 1.285 1.00 96.00 97 CYS A N 1
ATOM 751 C CA . CYS A 1 97 ? 4.870 -1.289 2.677 1.00 96.00 97 CYS A CA 1
ATOM 752 C C . CYS A 1 97 ? 5.104 -0.022 3.511 1.00 96.00 97 CYS A C 1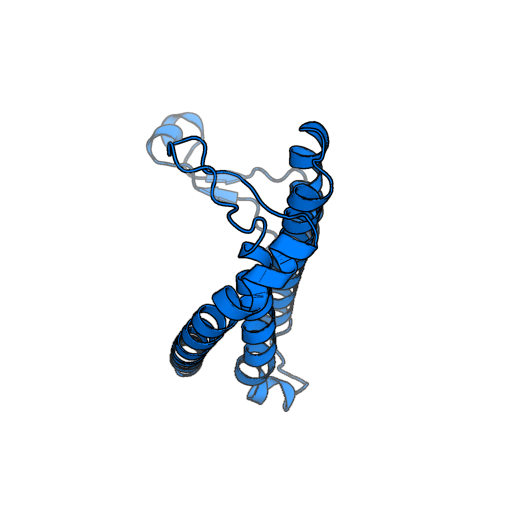
ATOM 754 O O . CYS A 1 97 ? 4.508 0.134 4.578 1.00 96.00 97 CYS A O 1
ATOM 756 N N . CYS A 1 98 ? 5.904 0.920 3.000 1.00 94.81 98 CYS A N 1
ATOM 757 C CA . CYS A 1 98 ? 6.119 2.212 3.644 1.00 94.81 98 CYS A CA 1
ATOM 758 C C . CYS A 1 98 ? 4.803 2.981 3.807 1.00 94.81 98 CYS A C 1
ATOM 760 O O . CYS A 1 98 ? 4.540 3.493 4.891 1.00 94.81 98 CYS A O 1
ATOM 762 N N . MET A 1 99 ? 3.952 3.029 2.777 1.00 94.75 99 MET A N 1
ATOM 763 C CA . MET A 1 99 ? 2.663 3.721 2.860 1.00 94.75 99 MET A CA 1
ATOM 764 C C . MET A 1 99 ? 1.699 3.048 3.849 1.00 94.75 99 MET A C 1
ATOM 766 O O . MET A 1 99 ? 1.002 3.743 4.581 1.00 94.75 99 MET A O 1
ATOM 770 N N . LEU A 1 100 ? 1.688 1.714 3.926 1.00 95.56 100 LEU A N 1
ATOM 771 C CA . LEU A 1 100 ? 0.899 0.964 4.910 1.00 95.56 100 LEU A CA 1
ATOM 772 C C . LEU A 1 100 ? 1.342 1.254 6.343 1.00 95.56 100 LEU A C 1
ATOM 774 O O . LEU A 1 100 ? 0.505 1.518 7.204 1.00 95.56 100 LEU A O 1
ATOM 778 N N . LEU A 1 101 ? 2.653 1.231 6.591 1.00 93.50 101 LEU A N 1
ATOM 779 C CA . LEU A 1 101 ? 3.214 1.523 7.906 1.00 93.50 101 LEU A CA 1
ATOM 780 C C . LEU A 1 101 ? 2.945 2.973 8.313 1.00 93.50 101 LEU A C 1
ATOM 782 O O . LEU A 1 101 ? 2.567 3.223 9.453 1.00 93.50 101 LEU A O 1
ATOM 786 N N . LEU A 1 102 ? 3.117 3.920 7.390 1.00 93.19 102 LEU A N 1
ATOM 787 C CA . LEU A 1 102 ? 2.883 5.340 7.650 1.00 93.19 102 LEU A CA 1
ATOM 788 C C . LEU A 1 102 ? 1.396 5.661 7.809 1.00 93.19 102 LEU A C 1
ATOM 790 O O . LEU A 1 102 ? 1.065 6.493 8.645 1.00 93.19 102 LEU A O 1
ATOM 794 N N . GLY A 1 103 ? 0.512 4.988 7.069 1.00 93.00 103 GLY A N 1
ATOM 795 C CA . GLY A 1 103 ? -0.936 5.087 7.256 1.00 93.00 103 GLY A CA 1
ATOM 796 C C . GLY A 1 103 ? -1.357 4.581 8.633 1.00 93.00 103 GLY A C 1
ATOM 797 O O . GLY A 1 103 ? -2.038 5.287 9.363 1.00 93.00 103 GLY A O 1
ATOM 798 N N . PHE A 1 104 ? -0.848 3.417 9.046 1.00 93.62 104 PHE A N 1
ATOM 799 C CA . PHE A 1 104 ? -1.090 2.908 10.396 1.00 93.62 104 PHE A CA 1
ATOM 800 C C . PHE A 1 104 ? -0.503 3.827 11.481 1.00 93.62 104 PHE A C 1
ATOM 802 O O . PHE A 1 104 ? -1.134 4.062 12.505 1.00 93.62 104 PHE A O 1
ATOM 809 N N . ALA A 1 105 ? 0.694 4.379 11.267 1.00 92.31 105 ALA A N 1
ATOM 810 C CA . ALA A 1 105 ? 1.291 5.332 12.197 1.00 92.31 105 ALA A CA 1
ATOM 811 C C . ALA A 1 105 ? 0.497 6.649 12.279 1.00 92.31 105 ALA A C 1
ATOM 813 O O . ALA A 1 105 ? 0.411 7.213 13.365 1.00 92.31 105 ALA A O 1
ATOM 814 N N . ASP A 1 106 ? -0.085 7.131 11.173 1.00 91.75 106 ASP A N 1
ATOM 815 C CA . ASP A 1 106 ? -0.981 8.298 11.163 1.00 91.75 106 ASP A CA 1
ATOM 816 C C . ASP A 1 106 ? -2.253 8.026 11.975 1.00 91.75 106 ASP A C 1
ATOM 818 O O . ASP A 1 106 ? -2.614 8.865 12.797 1.00 91.75 106 ASP A O 1
ATOM 822 N N . ASP A 1 107 ? -2.848 6.837 11.824 1.00 90.88 107 ASP A N 1
ATOM 823 C CA . ASP A 1 107 ? -4.030 6.415 12.590 1.00 90.88 107 ASP A CA 1
ATOM 824 C C . ASP A 1 107 ? -3.741 6.276 14.100 1.00 90.88 107 ASP A C 1
ATOM 826 O O . ASP A 1 107 ? -4.626 6.476 14.926 1.00 90.88 107 ASP A O 1
ATOM 830 N N . VAL A 1 108 ? -2.511 5.918 14.490 1.00 90.31 108 VAL A N 1
ATOM 831 C CA . VAL A 1 108 ? -2.128 5.742 15.908 1.00 90.31 108 VAL A CA 1
ATOM 832 C C . VAL A 1 108 ? -1.654 7.049 16.555 1.00 90.31 108 VAL A C 1
ATOM 834 O O . VAL A 1 108 ? -1.859 7.254 17.751 1.00 90.31 108 VAL A O 1
ATOM 837 N N . LEU A 1 109 ? -0.951 7.902 15.806 1.00 89.38 109 LEU A N 1
ATOM 838 C CA . LEU A 1 109 ? -0.255 9.080 16.342 1.00 89.38 109 LEU A CA 1
ATOM 839 C C . LEU A 1 109 ? -0.985 10.405 16.087 1.00 89.38 109 LEU A C 1
ATOM 841 O O . LEU A 1 109 ? -0.499 11.435 16.559 1.00 89.38 109 LEU A O 1
ATOM 845 N N . ASP A 1 110 ? -2.088 10.402 15.333 1.00 89.56 110 ASP A N 1
ATOM 846 C CA . ASP A 1 110 ? -2.850 11.597 14.949 1.00 89.56 110 ASP A CA 1
ATOM 847 C C . ASP A 1 110 ? -1.942 12.722 14.419 1.00 89.56 110 ASP A C 1
ATOM 849 O O . ASP A 1 110 ? -1.853 13.836 14.961 1.00 89.56 110 ASP A O 1
ATOM 853 N N . LEU A 1 111 ? -1.195 12.431 13.350 1.00 90.31 111 LEU A N 1
ATOM 854 C CA . LEU A 1 111 ? -0.180 13.359 12.858 1.00 90.31 111 LEU A CA 1
ATOM 855 C C . LEU A 1 111 ? -0.803 14.651 12.309 1.00 90.31 111 LEU A C 1
ATOM 857 O O . LEU A 1 111 ? -1.858 14.687 11.671 1.00 90.31 111 LEU A O 1
ATOM 861 N N . ARG A 1 112 ? -0.084 15.767 12.490 1.00 91.75 112 ARG A N 1
ATOM 862 C CA . ARG A 1 112 ? -0.477 17.065 11.916 1.00 91.75 112 ARG A CA 1
ATOM 863 C C . ARG A 1 112 ? -0.487 17.001 10.385 1.00 91.75 112 ARG A C 1
ATOM 865 O O . ARG A 1 112 ? 0.388 16.388 9.779 1.00 91.75 112 ARG A O 1
ATOM 872 N N . TRP A 1 113 ? -1.381 17.774 9.762 1.00 92.94 113 TRP A N 1
ATOM 873 C CA . TRP A 1 113 ? -1.582 17.840 8.302 1.00 92.94 113 TRP A CA 1
ATOM 874 C C . TRP A 1 113 ? -0.297 17.987 7.465 1.00 92.94 113 TRP A C 1
ATOM 876 O O . TRP A 1 113 ? -0.215 17.455 6.364 1.00 92.94 113 TRP A O 1
ATOM 886 N N . ARG A 1 114 ? 0.730 18.673 7.985 1.00 92.00 114 ARG A N 1
ATOM 887 C CA . ARG A 1 114 ? 2.021 18.850 7.296 1.00 92.00 114 ARG A CA 1
ATOM 888 C C . ARG A 1 114 ? 2.722 17.516 7.036 1.00 92.00 114 ARG A C 1
ATOM 890 O O . ARG A 1 114 ? 3.273 17.315 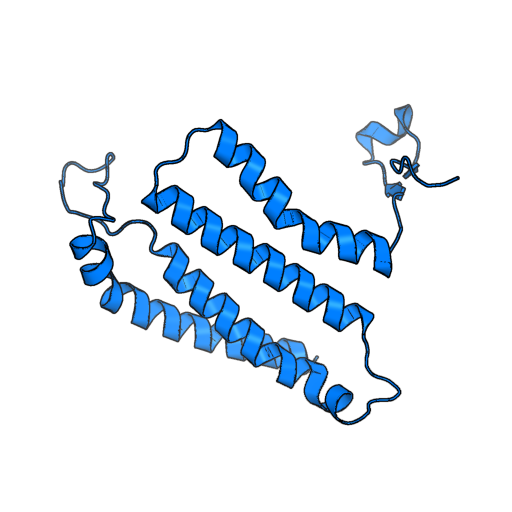5.961 1.00 92.00 114 ARG A O 1
ATOM 897 N N . TYR A 1 115 ? 2.682 16.604 8.004 1.00 89.38 115 TYR A N 1
ATOM 898 C CA . TYR A 1 115 ? 3.301 15.286 7.876 1.00 89.38 115 TYR A CA 1
ATOM 899 C C . TYR A 1 115 ? 2.496 14.382 6.948 1.00 89.38 115 TYR A C 1
ATOM 901 O O . TYR A 1 115 ? 3.093 13.630 6.188 1.00 89.38 115 TYR A O 1
ATOM 909 N N . LYS A 1 116 ? 1.169 14.543 6.895 1.00 89.38 116 LYS A N 1
ATOM 910 C CA . LYS A 1 116 ? 0.320 13.824 5.931 1.00 89.38 116 LYS A CA 1
ATOM 911 C C . LYS A 1 116 ? 0.688 14.127 4.471 1.00 89.38 116 LYS A C 1
ATOM 913 O O . LYS A 1 116 ? 0.460 13.294 3.607 1.00 89.38 116 LYS A O 1
ATOM 918 N N . LEU A 1 117 ? 1.301 15.285 4.197 1.00 90.19 117 LEU A N 1
ATOM 919 C CA . LEU A 1 117 ? 1.830 15.631 2.871 1.00 90.19 117 LEU A CA 1
ATOM 920 C C . LEU A 1 117 ? 3.273 15.150 2.648 1.00 90.19 117 LEU A C 1
ATOM 922 O O . LEU A 1 117 ? 3.621 14.760 1.538 1.00 90.19 117 LEU A O 1
ATOM 926 N N . LEU A 1 118 ? 4.120 15.184 3.680 1.00 91.00 118 LEU A N 1
ATOM 927 C CA . LEU A 1 118 ? 5.546 14.841 3.568 1.00 91.00 118 LEU A CA 1
ATOM 928 C C . LEU A 1 118 ? 5.821 13.332 3.610 1.00 91.00 118 LEU A C 1
ATOM 930 O O . LEU A 1 118 ? 6.767 12.851 2.997 1.00 91.00 118 LEU A O 1
ATOM 934 N N . LEU A 1 119 ? 5.024 12.570 4.350 1.00 90.56 119 LEU A N 1
ATOM 935 C CA . LEU A 1 119 ? 5.247 11.137 4.528 1.00 90.56 119 LEU A CA 1
ATOM 936 C C . LEU A 1 119 ? 5.017 10.331 3.233 1.00 90.56 119 LEU A C 1
ATOM 938 O O . LEU A 1 119 ? 5.879 9.513 2.900 1.00 90.56 119 LEU A O 1
ATOM 942 N N . PRO A 1 120 ? 3.958 10.588 2.436 1.00 91.00 120 PRO A N 1
ATOM 943 C CA . PRO A 1 120 ? 3.764 9.897 1.161 1.00 91.00 120 PRO A CA 1
ATOM 944 C C . PRO A 1 120 ? 4.839 10.222 0.120 1.00 91.00 120 PRO A C 1
ATOM 946 O O . PRO A 1 120 ? 5.205 9.354 -0.673 1.00 91.00 120 PRO A O 1
ATOM 949 N N . THR A 1 121 ? 5.387 11.445 0.118 1.00 91.44 121 THR A N 1
ATOM 950 C CA . THR A 1 121 ? 6.446 11.805 -0.839 1.00 91.44 121 THR A CA 1
ATOM 951 C C . THR A 1 121 ? 7.713 11.001 -0.572 1.00 91.44 121 THR A C 1
ATOM 953 O O . THR A 1 121 ? 8.271 10.432 -1.509 1.00 91.44 121 THR A O 1
ATOM 956 N N . ILE A 1 122 ? 8.104 10.846 0.698 1.00 90.75 122 ILE A N 1
ATOM 957 C CA . ILE A 1 122 ? 9.225 9.981 1.097 1.00 90.75 122 ILE A CA 1
ATOM 958 C C . ILE A 1 122 ? 8.930 8.511 0.762 1.00 90.75 122 ILE A C 1
ATOM 960 O O . ILE A 1 122 ? 9.790 7.828 0.206 1.00 90.75 122 ILE A O 1
ATOM 964 N N . ALA A 1 123 ? 7.713 8.028 1.029 1.00 90.88 123 ALA A N 1
ATOM 965 C CA . ALA A 1 123 ? 7.320 6.647 0.730 1.00 90.88 123 ALA A CA 1
ATOM 966 C C . ALA A 1 123 ? 7.338 6.313 -0.774 1.00 90.88 123 ALA A C 1
ATOM 968 O O . ALA A 1 123 ? 7.510 5.152 -1.145 1.00 90.88 123 ALA A O 1
ATOM 969 N N . SER A 1 124 ? 7.183 7.314 -1.648 1.00 92.69 124 SER A N 1
ATOM 970 C CA . SER A 1 124 ? 7.230 7.146 -3.108 1.00 92.69 124 SER A CA 1
ATOM 971 C C . SER A 1 124 ? 8.650 7.125 -3.701 1.00 92.69 124 SER A C 1
ATOM 973 O O . SER A 1 124 ? 8.824 6.739 -4.858 1.00 92.69 124 SER A O 1
ATOM 975 N N . LEU A 1 125 ? 9.682 7.482 -2.923 1.00 92.75 125 LEU A N 1
ATOM 976 C CA . LEU A 1 125 ? 11.070 7.551 -3.404 1.00 92.75 125 LEU A CA 1
ATOM 977 C C . LEU A 1 125 ? 11.613 6.239 -3.998 1.00 92.75 125 LEU A C 1
ATOM 979 O O . LEU A 1 125 ? 12.259 6.319 -5.043 1.00 92.75 125 LEU A O 1
ATOM 983 N N . PRO A 1 126 ? 11.364 5.041 -3.425 1.00 92.19 126 PRO A N 1
ATOM 984 C CA . PRO A 1 126 ? 11.834 3.790 -4.022 1.00 92.19 126 PRO A CA 1
ATOM 985 C C . PRO A 1 126 ? 11.336 3.594 -5.456 1.00 92.19 126 PRO A C 1
ATOM 987 O O .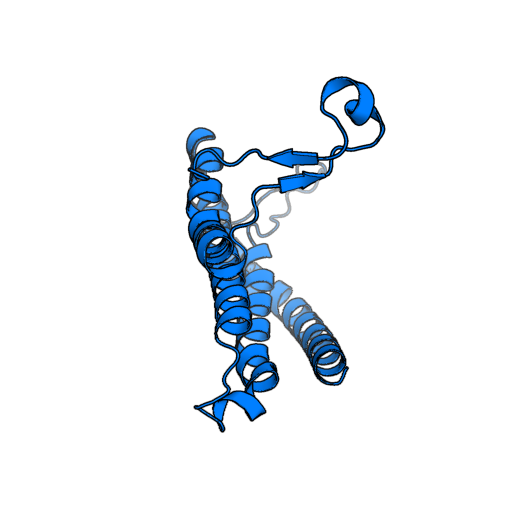 PRO A 1 126 ? 12.095 3.182 -6.331 1.00 92.19 126 PRO A O 1
ATOM 990 N N . LEU A 1 127 ? 10.073 3.951 -5.705 1.00 92.56 127 LEU A N 1
ATOM 991 C CA . LEU A 1 127 ? 9.454 3.858 -7.022 1.00 92.56 127 LEU A CA 1
ATOM 992 C C . LEU A 1 127 ? 10.103 4.850 -7.994 1.00 92.56 127 LEU A C 1
ATOM 994 O O . LEU A 1 127 ? 10.436 4.476 -9.115 1.00 92.56 127 LEU A O 1
ATOM 998 N N . LEU A 1 128 ? 10.355 6.085 -7.549 1.00 91.62 128 LEU A N 1
ATOM 999 C CA . LEU A 1 128 ? 11.030 7.102 -8.359 1.00 91.62 128 LEU A CA 1
ATOM 1000 C C . LEU A 1 128 ? 12.452 6.680 -8.761 1.00 91.62 128 LEU A C 1
ATOM 1002 O O . LEU A 1 128 ? 12.847 6.874 -9.910 1.00 91.62 128 LEU A O 1
ATOM 1006 N N . VAL A 1 129 ? 13.214 6.095 -7.833 1.00 92.38 129 VAL A N 1
ATOM 1007 C CA . VAL A 1 129 ? 14.585 5.631 -8.096 1.00 92.38 129 VAL A CA 1
ATOM 1008 C C . VAL A 1 129 ? 14.591 4.517 -9.140 1.00 92.38 129 VAL A C 1
ATOM 1010 O O . VAL A 1 129 ? 15.356 4.593 -10.099 1.00 92.38 129 VAL A O 1
ATOM 1013 N N . VAL A 1 130 ? 13.718 3.515 -9.009 1.00 93.38 130 VAL A N 1
ATOM 1014 C CA . VAL A 1 130 ? 13.653 2.427 -9.997 1.00 93.38 130 VAL A CA 1
ATOM 1015 C C . VAL A 1 130 ? 13.127 2.912 -11.344 1.00 93.38 130 VAL A C 1
ATOM 1017 O O . VAL A 1 130 ? 13.655 2.512 -12.378 1.00 93.38 130 VAL A O 1
ATOM 1020 N N . TYR A 1 131 ? 12.170 3.842 -11.358 1.00 90.69 131 TYR A N 1
ATOM 1021 C CA . TYR A 1 131 ? 11.713 4.466 -12.599 1.00 90.69 131 TYR A CA 1
ATOM 1022 C C . TYR A 1 131 ? 12.855 5.163 -13.352 1.00 90.69 131 TYR A C 1
ATOM 1024 O O . TYR A 1 131 ? 12.994 5.015 -14.570 1.00 90.69 131 TYR A O 1
ATOM 1032 N N . TYR A 1 132 ? 13.694 5.897 -12.617 1.00 89.19 132 TYR A N 1
ATOM 1033 C CA . TYR A 1 132 ? 14.858 6.576 -13.174 1.00 89.19 132 TYR A CA 1
ATOM 1034 C C . TYR A 1 132 ? 15.895 5.593 -13.733 1.00 89.19 132 TYR A C 1
ATOM 1036 O O . TYR A 1 132 ? 16.408 5.819 -14.825 1.00 89.19 132 TYR A O 1
ATOM 1044 N N . VAL A 1 133 ? 16.175 4.495 -13.022 1.00 88.81 133 VAL A N 1
ATOM 1045 C CA . VAL A 1 133 ? 17.177 3.497 -13.438 1.00 88.81 133 VAL A CA 1
ATOM 1046 C C . VAL A 1 133 ? 16.703 2.653 -14.628 1.00 88.81 133 VAL A C 1
ATOM 1048 O O . VAL A 1 133 ? 17.492 2.414 -15.539 1.00 88.81 133 VAL A O 1
ATOM 1051 N N . ASN A 1 134 ? 15.437 2.224 -14.649 1.00 88.25 134 ASN A N 1
ATOM 1052 C CA . ASN A 1 134 ? 14.959 1.252 -15.639 1.00 88.25 134 ASN A CA 1
ATOM 1053 C C . ASN A 1 134 ? 14.394 1.893 -16.913 1.00 88.25 134 ASN A C 1
ATOM 1055 O O . ASN A 1 134 ? 14.676 1.417 -18.010 1.00 88.25 134 ASN A O 1
ATOM 1059 N N . PHE A 1 135 ? 13.582 2.949 -16.789 1.00 83.88 135 PHE A N 1
ATOM 1060 C CA . PHE A 1 135 ? 12.866 3.527 -17.934 1.00 83.88 135 PHE A CA 1
ATOM 1061 C C . PHE A 1 135 ? 13.516 4.808 -18.448 1.00 83.88 135 PHE A C 1
ATOM 1063 O O . PHE A 1 135 ? 13.528 5.037 -19.657 1.00 83.88 135 PHE A O 1
ATOM 1070 N N . ASN A 1 136 ? 13.989 5.667 -17.536 1.00 82.31 136 ASN A N 1
ATOM 1071 C CA . ASN A 1 136 ? 14.584 6.982 -17.816 1.00 82.31 136 ASN A CA 1
ATOM 1072 C C . ASN A 1 136 ? 13.805 7.847 -18.845 1.00 82.31 136 ASN A C 1
ATOM 1074 O O . ASN A 1 136 ? 14.356 8.737 -19.495 1.00 82.31 136 ASN A O 1
ATOM 1078 N N . SER A 1 137 ? 12.501 7.598 -19.016 1.00 82.88 137 SER A N 1
ATOM 1079 C CA . SER A 1 137 ? 11.653 8.329 -19.956 1.00 82.88 137 SER A CA 1
ATOM 1080 C C . SER A 1 137 ? 10.883 9.402 -19.208 1.00 82.88 137 SER A C 1
ATOM 1082 O O . SER A 1 137 ? 10.103 9.126 -18.304 1.00 82.88 137 SER A O 1
ATOM 1084 N N . THR A 1 138 ? 11.093 10.654 -19.582 1.00 85.94 138 THR A N 1
ATOM 1085 C CA . THR A 1 138 ? 10.417 11.817 -18.983 1.00 85.94 138 THR A CA 1
ATOM 1086 C C . THR A 1 138 ? 9.502 12.518 -19.985 1.00 85.94 138 THR A C 1
ATOM 1088 O O . THR A 1 138 ? 9.114 13.670 -19.794 1.00 85.94 138 THR A O 1
ATOM 1091 N N . SER A 1 139 ? 9.155 11.823 -21.072 1.00 84.38 139 SER A N 1
ATOM 1092 C CA . SER A 1 139 ? 8.270 12.337 -22.115 1.00 84.38 139 SER A CA 1
ATOM 1093 C C . SER A 1 139 ? 6.825 11.973 -21.798 1.00 84.38 139 SER A C 1
ATOM 1095 O O . SER A 1 139 ? 6.481 10.800 -21.678 1.00 84.38 139 SER A O 1
ATOM 1097 N N . PHE A 1 140 ? 5.978 12.988 -21.675 1.00 85.75 140 PHE A N 1
ATOM 1098 C CA . PHE A 1 140 ? 4.556 12.846 -21.402 1.00 85.75 140 PHE A CA 1
ATOM 1099 C C . PHE A 1 140 ? 3.739 13.164 -22.661 1.00 85.75 140 PHE A C 1
ATOM 1101 O O . PHE A 1 140 ? 3.976 14.172 -23.332 1.00 85.75 140 PHE A O 1
ATOM 1108 N N . ALA A 1 141 ? 2.769 12.306 -22.986 1.00 88.12 141 ALA A N 1
ATOM 1109 C CA . ALA A 1 141 ? 1.846 12.534 -24.094 1.00 88.12 141 ALA A CA 1
ATOM 1110 C C . ALA A 1 141 ? 0.732 13.494 -23.663 1.00 88.12 141 ALA A C 1
ATOM 1112 O O . ALA A 1 141 ? 0.025 13.247 -22.687 1.00 88.12 141 ALA A O 1
ATOM 1113 N N . VAL A 1 142 ? 0.554 14.583 -24.408 1.00 89.50 142 VAL A N 1
ATOM 1114 C CA . VAL A 1 142 ? -0.392 15.636 -24.032 1.00 89.50 142 VAL A CA 1
ATOM 1115 C C . VAL A 1 142 ? -1.831 15.185 -24.343 1.00 89.50 142 VAL A C 1
ATOM 1117 O O . VAL A 1 142 ? -2.102 14.713 -25.462 1.00 89.50 142 VAL A O 1
ATOM 1120 N N . PRO A 1 143 ? -2.776 15.321 -23.387 1.00 87.81 143 PRO A N 1
ATOM 1121 C CA . PRO A 1 143 ? -4.184 15.015 -23.620 1.00 87.81 143 PRO A CA 1
ATOM 1122 C C . PRO A 1 143 ? -4.760 15.931 -24.702 1.00 87.81 143 PRO A C 1
ATOM 1124 O O . PRO A 1 143 ? -4.315 17.063 -24.873 1.00 87.81 143 PRO A O 1
ATOM 1127 N N . ILE A 1 144 ? -5.754 15.438 -25.444 1.00 87.75 144 ILE A N 1
ATOM 1128 C CA . ILE A 1 144 ? -6.224 16.038 -26.706 1.00 87.75 144 ILE A CA 1
ATOM 1129 C C . ILE A 1 144 ? -6.570 17.527 -26.553 1.00 87.75 144 ILE A C 1
ATOM 1131 O O . ILE A 1 144 ? -6.191 18.326 -27.401 1.00 87.75 144 ILE A O 1
ATOM 1135 N N . GLN A 1 145 ? -7.199 17.901 -25.441 1.00 89.94 145 GLN A N 1
ATOM 1136 C CA . GLN A 1 145 ? -7.633 19.263 -25.123 1.00 89.94 145 GLN A CA 1
ATOM 1137 C C . GLN A 1 145 ? -6.475 20.263 -24.974 1.00 89.94 145 GLN A C 1
ATOM 1139 O O . GLN A 1 145 ? -6.671 21.455 -25.166 1.00 89.94 145 GLN A O 1
ATOM 1144 N N . LEU A 1 146 ? -5.277 19.793 -24.618 1.00 84.06 146 LEU A N 1
ATOM 1145 C CA . LEU A 1 146 ? -4.099 20.630 -24.368 1.00 84.06 146 LEU A CA 1
ATOM 1146 C C . LEU A 1 146 ? -3.080 20.579 -25.517 1.00 84.06 146 LEU A C 1
ATOM 1148 O O . LEU A 1 146 ? -2.068 21.282 -25.475 1.00 84.06 146 LEU A O 1
ATOM 1152 N N . ARG A 1 147 ? -3.338 19.771 -26.558 1.00 88.00 147 ARG A N 1
ATOM 1153 C CA . ARG A 1 147 ? -2.412 19.594 -27.691 1.00 88.00 147 ARG A CA 1
ATOM 1154 C C . ARG A 1 147 ? -2.202 20.863 -28.499 1.00 88.00 147 ARG A C 1
ATOM 1156 O O . ARG A 1 147 ? -1.112 21.058 -29.024 1.00 88.00 147 ARG A O 1
ATOM 1163 N N . GLU A 1 148 ? -3.213 21.723 -28.573 1.00 85.44 148 GLU A N 1
ATOM 1164 C CA . GLU A 1 148 ? -3.112 23.001 -29.283 1.00 85.44 148 GLU A CA 1
ATOM 1165 C C . GLU A 1 148 ? -2.061 23.931 -28.658 1.00 85.44 148 GLU A C 1
ATOM 1167 O O . GLU A 1 148 ? -1.469 24.741 -29.361 1.00 85.44 148 GLU A O 1
ATOM 1172 N N . TRP A 1 149 ? -1.808 23.810 -27.349 1.00 84.50 149 TRP A N 1
ATOM 1173 C CA . TRP A 1 149 ? -0.929 24.725 -26.612 1.00 84.50 149 TRP A CA 1
ATOM 1174 C C . TRP A 1 149 ? 0.454 24.119 -26.346 1.00 84.50 149 TRP A C 1
ATOM 1176 O O . TRP A 1 149 ? 1.447 24.839 -26.307 1.00 84.50 149 TRP A O 1
ATOM 1186 N N . LEU A 1 150 ? 0.526 22.800 -26.146 1.00 80.88 150 LEU A N 1
ATOM 1187 C CA . LEU A 1 150 ? 1.730 22.098 -25.682 1.00 80.88 150 LEU A CA 1
ATOM 1188 C C . LEU A 1 150 ? 2.301 21.106 -26.711 1.00 80.88 150 LEU A C 1
ATOM 1190 O O . LEU A 1 150 ? 3.336 20.490 -26.464 1.00 80.88 150 LEU A O 1
ATOM 1194 N N . GLY A 1 151 ? 1.650 20.942 -27.866 1.00 85.56 151 GLY A N 1
ATOM 1195 C CA . GLY A 1 151 ? 2.018 19.942 -28.866 1.00 85.56 151 GLY A CA 1
ATOM 1196 C C . GLY A 1 151 ? 1.570 18.527 -28.486 1.00 85.56 151 GLY A C 1
ATOM 1197 O O . GLY A 1 151 ? 0.782 18.320 -27.566 1.00 85.56 151 GLY A O 1
ATOM 1198 N N . THR A 1 152 ? 2.038 17.518 -29.222 1.00 84.06 152 THR A N 1
ATOM 1199 C CA . THR A 1 152 ? 1.638 16.113 -29.014 1.00 84.06 152 THR A CA 1
ATOM 1200 C C . THR A 1 152 ? 2.359 15.442 -27.844 1.00 84.06 152 THR A C 1
ATOM 1202 O O . THR A 1 152 ? 1.801 14.544 -27.211 1.00 84.06 152 THR A O 1
ATOM 1205 N N . SER A 1 153 ? 3.582 15.873 -27.539 1.00 85.31 153 SER A N 1
ATOM 1206 C CA . SER A 1 153 ? 4.415 15.322 -26.468 1.00 85.31 153 SER A CA 1
ATOM 1207 C C . SER A 1 153 ? 5.304 16.403 -25.869 1.00 85.31 153 SER A C 1
ATOM 1209 O O . SER A 1 153 ? 5.941 17.148 -26.613 1.00 85.31 153 SER A O 1
ATOM 1211 N N . VAL A 1 154 ? 5.397 16.436 -24.541 1.00 86.50 154 VAL A N 1
ATOM 1212 C CA . VAL A 1 154 ? 6.260 17.362 -23.797 1.00 86.50 154 VAL A CA 1
ATOM 1213 C C . VAL A 1 154 ? 7.236 16.564 -22.946 1.00 86.50 154 VAL A C 1
ATOM 1215 O O . VAL A 1 154 ? 6.835 15.647 -22.230 1.00 86.50 154 VAL A O 1
ATOM 1218 N N . ASN A 1 155 ? 8.517 16.924 -23.002 1.00 85.56 155 ASN A N 1
ATOM 1219 C CA . ASN A 1 155 ? 9.512 16.408 -22.070 1.00 85.56 155 ASN A CA 1
ATOM 1220 C C . ASN A 1 155 ? 9.550 17.302 -20.821 1.00 85.56 155 ASN A C 1
ATOM 1222 O O . ASN A 1 155 ? 9.813 18.499 -20.920 1.00 85.56 155 ASN A O 1
ATOM 1226 N N . ILE A 1 156 ? 9.255 16.718 -19.658 1.00 84.44 156 ILE A N 1
ATOM 1227 C CA . ILE A 1 156 ? 9.208 17.415 -18.359 1.00 84.44 156 ILE A CA 1
ATOM 1228 C C . ILE A 1 156 ? 10.491 17.227 -17.533 1.00 84.44 156 ILE A C 1
ATOM 1230 O O . ILE A 1 156 ? 10.614 17.767 -16.432 1.00 84.44 156 ILE A O 1
ATOM 1234 N N . GLY A 1 157 ? 11.447 16.443 -18.030 1.00 77.31 157 GLY A N 1
ATOM 1235 C CA . GLY A 1 157 ? 12.679 16.124 -17.324 1.00 77.31 157 GLY A CA 1
ATOM 1236 C C . GLY A 1 157 ? 13.647 17.304 -17.292 1.00 77.31 157 GLY A C 1
ATOM 1237 O O . GLY A 1 157 ? 14.047 17.829 -18.325 1.00 77.31 157 GLY A O 1
ATOM 1238 N N . ARG A 1 158 ? 14.108 17.677 -16.092 1.00 63.34 158 ARG A N 1
ATOM 1239 C CA . ARG A 1 158 ? 15.191 18.664 -15.904 1.00 63.34 158 ARG A CA 1
ATOM 1240 C C . ARG A 1 158 ? 16.593 18.092 -16.197 1.00 63.34 158 ARG A C 1
ATOM 1242 O O . ARG A 1 158 ? 17.551 18.851 -16.252 1.00 63.34 158 ARG A O 1
ATOM 1249 N N . PHE A 1 159 ? 16.712 16.773 -16.371 1.00 51.94 159 PHE A N 1
ATOM 1250 C CA . PHE A 1 159 ? 17.980 16.028 -16.380 1.00 51.94 159 PHE A CA 1
ATOM 1251 C C . PHE A 1 159 ? 18.352 15.378 -17.725 1.00 51.94 159 PHE A C 1
ATOM 1253 O O . PHE A 1 159 ? 19.222 14.519 -17.751 1.00 51.94 159 PHE A O 1
ATOM 1260 N N . ASN A 1 160 ? 17.749 15.795 -18.844 1.00 45.56 160 ASN A N 1
ATOM 1261 C CA . ASN A 1 160 ? 18.272 15.454 -20.173 1.00 45.56 160 ASN A CA 1
ATOM 1262 C C . ASN A 1 160 ? 19.117 16.614 -20.710 1.00 45.56 160 ASN A C 1
ATOM 1264 O O . ASN A 1 160 ? 18.623 17.488 -21.428 1.00 45.56 160 ASN A O 1
ATOM 1268 N N . ARG A 1 161 ? 20.397 16.616 -20.337 1.00 39.28 161 ARG A N 1
ATOM 1269 C CA . ARG A 1 161 ? 21.466 17.214 -21.134 1.00 39.28 161 ARG A CA 1
ATOM 1270 C C . ARG A 1 161 ? 22.593 16.209 -21.262 1.00 39.28 161 ARG A C 1
ATOM 1272 O O . ARG A 1 161 ? 22.892 15.571 -20.232 1.00 39.28 161 ARG A O 1
#

Foldseek 3Di:
DVLVVLLVVLVVVLVVVLVVVLVVCFVVQVVVVQWDADPVDPDRDTGGHLSVLSSLVSVLVSLVVSLCVVCVVVVVVVVPRPPLVSLQSVLVSQLSVQVSVVVSVCSVVVDDPVCVVVSNVVSCVSNVVSCCVRPVAQKDADPPVCCVPQNGIDRPDPPDD